Protein AF-A0A8J7ABN9-F1 (afdb_monomer_lite)

Foldseek 3Di:
DDDDDDPDDPPDDVVVVVVVVVLVVVLVVLVVLLVVLVVQLVVQQVVCVVVVHHLVVDPSNVVSVVVSVVSVPDDRPVVVVD

Sequence (82 aa):
MTNTQPPTTKHKDPTKERLDRLERTVDALHHHLVSTLELTYTLAAQLAEAAGRKQSEDATCTKVLAEFNIIKSLKPISVRRT

Organism: NCBI:txid1828758

Radius of gyration: 23.08 Å; chains: 1; bounding box: 42×39×71 Å

Structure (mmCIF, N/CA/C/O backbone):
data_AF-A0A8J7ABN9-F1
#
_entry.id   AF-A0A8J7ABN9-F1
#
loop_
_atom_site.group_PDB
_atom_site.id
_atom_site.type_symbol
_atom_site.label_atom_id
_atom_site.label_alt_id
_atom_site.label_comp_id
_atom_site.label_asym_id
_atom_site.label_entity_id
_atom_site.label_seq_id
_atom_site.pdbx_PDB_ins_code
_atom_site.Cartn_x
_atom_site.Cartn_y
_atom_site.Cartn_z
_atom_site.occupancy
_atom_site.B_iso_or_equiv
_atom_site.auth_seq_id
_atom_site.auth_comp_id
_atom_site.auth_asym_id
_atom_site.auth_atom_id
_atom_site.pdbx_PDB_model_num
ATOM 1 N N . MET A 1 1 ? 27.763 -32.893 -49.847 1.00 39.22 1 MET A N 1
ATOM 2 C CA . MET A 1 1 ? 28.347 -31.689 -49.219 1.00 39.22 1 MET A CA 1
ATOM 3 C C . MET A 1 1 ? 27.273 -31.076 -48.339 1.00 39.22 1 MET A C 1
ATOM 5 O O . MET A 1 1 ? 26.269 -30.615 -48.862 1.00 39.22 1 MET A O 1
ATOM 9 N N . THR A 1 2 ? 27.414 -31.198 -47.022 1.00 44.78 2 THR A N 1
ATOM 10 C CA . THR A 1 2 ? 26.392 -30.811 -46.040 1.00 44.78 2 THR A CA 1
ATOM 11 C C . THR A 1 2 ? 26.687 -29.387 -45.583 1.00 44.78 2 THR A C 1
ATOM 13 O O . THR A 1 2 ? 27.671 -29.164 -44.884 1.00 44.78 2 THR A O 1
ATOM 16 N N . ASN A 1 3 ? 25.887 -28.416 -46.027 1.00 47.00 3 ASN A N 1
ATOM 17 C CA . ASN A 1 3 ? 26.030 -27.023 -45.609 1.00 47.00 3 ASN A CA 1
ATOM 18 C C . ASN A 1 3 ? 25.243 -26.821 -44.310 1.00 47.00 3 ASN A C 1
ATOM 20 O O . ASN A 1 3 ? 24.034 -26.599 -44.323 1.00 47.00 3 ASN A O 1
ATOM 24 N N . THR A 1 4 ? 25.929 -26.962 -43.179 1.00 50.50 4 THR A N 1
ATOM 25 C CA . THR A 1 4 ? 25.369 -26.685 -41.855 1.00 50.50 4 THR A CA 1
ATOM 26 C C . THR A 1 4 ? 25.447 -25.181 -41.611 1.00 50.50 4 THR A C 1
ATOM 28 O O . THR A 1 4 ? 26.504 -24.637 -41.301 1.00 50.50 4 THR A O 1
ATOM 31 N N . GLN A 1 5 ? 24.327 -24.491 -41.799 1.00 60.66 5 GLN A N 1
ATOM 32 C CA . GLN A 1 5 ? 24.189 -23.072 -41.489 1.00 60.66 5 GLN A CA 1
ATOM 33 C C . GLN A 1 5 ? 24.118 -22.915 -39.956 1.00 60.66 5 GLN A C 1
ATOM 35 O O . GLN A 1 5 ? 23.284 -23.577 -39.332 1.00 60.66 5 GLN A O 1
ATOM 40 N N . PRO A 1 6 ? 24.981 -22.110 -39.308 1.00 54.06 6 PRO A N 1
ATOM 41 C CA . PRO A 1 6 ? 24.908 -21.929 -37.864 1.00 54.06 6 PRO A CA 1
ATOM 42 C C . PRO A 1 6 ? 23.635 -21.147 -37.501 1.00 54.06 6 P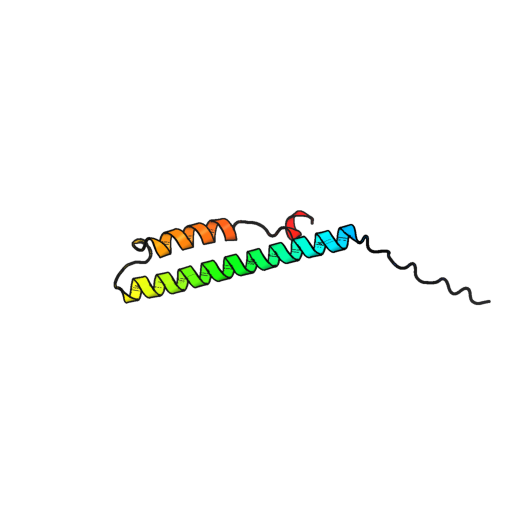RO A C 1
ATOM 44 O O . PRO A 1 6 ? 23.237 -20.244 -38.245 1.00 54.06 6 PRO A O 1
ATOM 47 N N . PRO A 1 7 ? 22.976 -21.467 -36.373 1.00 53.31 7 PRO A N 1
ATOM 48 C CA . PRO A 1 7 ? 21.793 -20.741 -35.945 1.00 53.31 7 PRO A CA 1
ATOM 49 C C . PRO A 1 7 ? 22.191 -19.291 -35.667 1.00 53.31 7 PRO A C 1
ATOM 51 O O . PRO A 1 7 ? 23.095 -19.029 -34.875 1.00 53.31 7 PRO A O 1
ATOM 54 N N . THR A 1 8 ? 21.516 -18.346 -36.323 1.00 52.06 8 THR A N 1
ATOM 55 C CA . THR A 1 8 ? 21.641 -16.916 -36.035 1.00 52.06 8 THR A CA 1
ATOM 56 C C . THR A 1 8 ? 21.304 -16.700 -34.565 1.00 52.06 8 THR A C 1
ATOM 58 O O . THR A 1 8 ? 20.136 -16.755 -34.166 1.00 52.06 8 THR A O 1
ATOM 61 N N . THR A 1 9 ? 22.328 -16.500 -33.743 1.00 56.31 9 THR A N 1
ATOM 62 C CA . THR A 1 9 ? 22.188 -16.089 -32.354 1.00 56.31 9 THR A CA 1
ATOM 63 C C . THR A 1 9 ? 21.408 -14.781 -32.354 1.00 56.31 9 THR A C 1
ATOM 65 O O . THR A 1 9 ? 21.879 -13.754 -32.836 1.00 56.31 9 THR A O 1
ATOM 68 N N . LYS A 1 10 ? 20.161 -14.820 -31.865 1.00 56.25 10 LYS A N 1
ATOM 69 C CA . LYS A 1 10 ? 19.374 -13.615 -31.597 1.00 56.25 10 LYS A CA 1
ATOM 70 C C . LYS A 1 10 ? 20.158 -12.795 -30.578 1.00 56.25 10 LYS A C 1
ATOM 72 O O . LYS A 1 10 ? 20.095 -13.082 -29.385 1.00 56.25 10 LYS A O 1
ATOM 77 N N . HIS A 1 11 ? 20.923 -11.818 -31.053 1.00 54.47 11 HIS A N 1
ATOM 78 C CA . HIS A 1 11 ? 21.564 -10.820 -30.213 1.00 54.47 11 HIS A CA 1
ATOM 79 C C . HIS A 1 11 ? 20.444 -10.100 -29.460 1.00 54.47 11 HIS A C 1
ATOM 81 O O . HIS A 1 11 ? 19.697 -9.311 -30.039 1.00 54.47 11 HIS A O 1
ATOM 87 N N . LYS A 1 12 ? 20.247 -10.442 -28.185 1.00 61.88 12 LYS A N 1
ATOM 88 C CA . LYS A 1 12 ? 19.363 -9.667 -27.323 1.00 61.88 12 LYS A CA 1
ATOM 89 C C . LYS A 1 12 ? 20.046 -8.332 -27.077 1.00 61.88 12 LYS A C 1
ATOM 91 O O . LYS A 1 12 ? 21.202 -8.296 -26.667 1.00 61.88 12 LYS A O 1
ATOM 96 N N . ASP A 1 13 ? 19.338 -7.253 -27.382 1.00 75.06 13 ASP A N 1
ATOM 97 C CA . ASP A 1 13 ? 19.807 -5.905 -27.097 1.00 75.06 13 ASP A CA 1
ATOM 98 C C . ASP A 1 13 ? 20.012 -5.768 -25.573 1.00 75.06 13 ASP A C 1
ATOM 100 O O . ASP A 1 13 ? 19.035 -5.890 -24.821 1.00 75.06 13 ASP A O 1
ATOM 104 N N . PRO A 1 14 ? 21.248 -5.533 -25.094 1.00 77.94 14 PRO A N 1
ATOM 105 C CA . PRO A 1 14 ? 21.539 -5.423 -23.664 1.00 77.94 14 PRO A CA 1
ATOM 106 C C . PRO A 1 14 ? 20.763 -4.276 -22.997 1.00 77.94 14 PRO A C 1
ATOM 108 O O . PRO A 1 14 ? 20.469 -4.325 -21.800 1.00 77.94 14 PRO A O 1
ATOM 111 N N . THR A 1 15 ? 20.368 -3.259 -23.767 1.00 85.81 15 THR A N 1
ATOM 112 C CA . THR A 1 15 ? 19.529 -2.150 -23.298 1.00 85.81 15 THR A CA 1
ATOM 113 C C . THR A 1 15 ? 18.119 -2.629 -22.984 1.00 85.81 15 THR A C 1
ATOM 115 O O . THR A 1 15 ? 17.552 -2.268 -21.950 1.00 85.81 15 THR A O 1
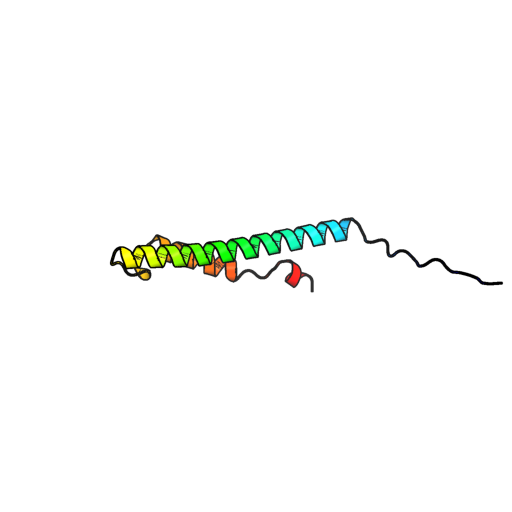ATOM 118 N N . LYS A 1 16 ? 17.564 -3.493 -23.841 1.00 84.69 16 LYS A N 1
ATOM 119 C CA . LYS A 1 16 ? 16.233 -4.072 -23.651 1.00 84.69 16 LYS A CA 1
ATOM 120 C C . LYS A 1 16 ? 16.202 -4.998 -22.438 1.00 84.69 16 LYS A C 1
ATOM 122 O O . LYS A 1 16 ? 15.307 -4.867 -21.613 1.00 84.69 16 LYS A O 1
ATOM 127 N N . GLU A 1 17 ? 17.215 -5.847 -22.262 1.00 87.38 17 GLU A N 1
ATOM 128 C CA . GLU A 1 17 ? 17.307 -6.711 -21.074 1.00 87.38 17 GLU A CA 1
ATOM 129 C C . GLU A 1 17 ? 17.399 -5.909 -19.772 1.00 87.38 17 GLU A C 1
ATOM 131 O O . GLU A 1 17 ? 16.747 -6.245 -18.779 1.00 87.38 17 GLU A O 1
ATOM 136 N N . ARG A 1 18 ? 18.177 -4.819 -19.769 1.00 91.56 18 ARG A N 1
ATOM 137 C CA . ARG A 1 18 ? 18.269 -3.927 -18.610 1.00 91.56 18 ARG A CA 1
ATOM 138 C C . ARG A 1 18 ? 16.922 -3.278 -18.293 1.00 91.56 18 ARG A C 1
ATOM 140 O O . ARG A 1 18 ? 16.548 -3.227 -17.122 1.00 91.56 18 ARG A O 1
ATOM 147 N N . LEU A 1 19 ? 16.208 -2.788 -19.307 1.00 91.00 19 LEU A N 1
ATOM 148 C CA . LEU A 1 19 ? 14.883 -2.192 -19.131 1.00 91.00 19 LEU A CA 1
ATOM 149 C C . LEU A 1 19 ? 13.876 -3.218 -18.604 1.00 91.00 19 LEU A C 1
ATOM 151 O O . LEU A 1 19 ? 13.225 -2.947 -17.601 1.00 91.00 19 LEU A O 1
ATOM 155 N N . ASP A 1 20 ? 13.814 -4.407 -19.202 1.00 89.31 20 ASP A N 1
ATOM 156 C CA . ASP A 1 20 ? 12.907 -5.478 -18.771 1.00 89.31 20 ASP A CA 1
ATOM 157 C C . ASP A 1 20 ? 13.174 -5.884 -17.310 1.00 89.31 20 ASP A C 1
ATOM 159 O O . ASP A 1 20 ? 12.246 -6.141 -16.539 1.00 89.31 20 ASP A O 1
ATOM 163 N N . ARG A 1 21 ? 14.449 -5.915 -16.892 1.00 92.56 21 ARG A N 1
ATOM 164 C CA . ARG A 1 21 ? 14.825 -6.191 -15.498 1.00 92.56 21 ARG A CA 1
ATOM 165 C C . ARG A 1 21 ? 14.341 -5.097 -14.549 1.00 92.56 21 ARG A C 1
ATOM 167 O O . ARG A 1 21 ? 13.845 -5.420 -13.469 1.00 92.56 21 ARG A O 1
ATOM 174 N N . LEU A 1 22 ? 14.499 -3.827 -14.923 1.00 94.69 22 LEU A N 1
ATOM 175 C CA . LEU A 1 22 ? 14.023 -2.700 -14.118 1.00 94.69 22 LEU A CA 1
ATOM 176 C C . LEU A 1 22 ? 12.504 -2.750 -13.944 1.00 94.69 22 LEU A C 1
ATOM 178 O O . LEU A 1 22 ? 12.032 -2.650 -12.817 1.00 94.69 22 LEU A O 1
ATOM 182 N N . GLU A 1 23 ? 11.753 -2.986 -15.018 1.00 93.62 23 GLU A N 1
ATOM 183 C CA . GLU A 1 23 ? 10.287 -3.066 -14.969 1.00 93.62 23 GLU A CA 1
ATOM 184 C C . GLU A 1 23 ? 9.808 -4.185 -14.050 1.00 93.62 23 GLU A C 1
ATOM 186 O O . GLU A 1 23 ? 9.018 -3.936 -13.144 1.00 93.62 23 GLU A O 1
ATOM 191 N N . ARG A 1 24 ? 10.366 -5.393 -14.197 1.00 94.00 24 ARG A N 1
ATOM 192 C CA . ARG A 1 24 ? 10.047 -6.521 -13.306 1.00 94.00 24 ARG A CA 1
ATOM 193 C C . ARG A 1 24 ? 10.388 -6.230 -11.850 1.00 94.00 24 ARG A C 1
ATOM 195 O O . ARG A 1 24 ? 9.679 -6.680 -10.957 1.00 94.00 24 ARG A O 1
ATOM 202 N N . THR A 1 25 ? 11.479 -5.505 -11.609 1.00 96.19 25 THR A N 1
ATOM 203 C CA . THR A 1 25 ? 11.899 -5.146 -10.250 1.00 96.19 25 THR A CA 1
ATOM 204 C C . THR A 1 25 ? 10.912 -4.160 -9.637 1.00 96.19 25 THR A C 1
ATOM 206 O O . THR A 1 25 ? 10.484 -4.357 -8.504 1.00 96.19 25 THR A O 1
ATOM 209 N N . VAL A 1 26 ? 10.505 -3.131 -10.384 1.00 96.12 26 VAL A N 1
ATOM 210 C CA . VAL A 1 26 ? 9.510 -2.164 -9.908 1.00 96.12 26 VAL A CA 1
ATOM 211 C C . VAL A 1 26 ? 8.152 -2.833 -9.687 1.00 96.12 26 VAL A C 1
ATOM 213 O O . VAL A 1 26 ? 7.530 -2.582 -8.660 1.00 96.12 26 VAL A O 1
ATOM 216 N N . ASP A 1 27 ? 7.726 -3.733 -10.574 1.00 95.50 27 ASP A N 1
ATOM 217 C CA . ASP A 1 27 ? 6.472 -4.480 -10.416 1.00 95.50 27 ASP A CA 1
ATOM 218 C C . ASP A 1 27 ? 6.497 -5.404 -9.188 1.00 95.50 27 ASP A C 1
ATOM 220 O O . ASP A 1 27 ? 5.518 -5.473 -8.445 1.00 95.50 27 ASP A O 1
ATOM 224 N N . ALA A 1 28 ? 7.626 -6.068 -8.917 1.00 96.38 28 ALA A N 1
ATOM 225 C CA . ALA A 1 28 ? 7.792 -6.879 -7.711 1.00 96.38 28 ALA A CA 1
ATOM 226 C C . ALA A 1 28 ? 7.741 -6.025 -6.432 1.00 96.38 28 ALA A C 1
ATOM 228 O O . ALA A 1 28 ? 7.073 -6.393 -5.465 1.00 96.38 28 ALA A O 1
ATOM 229 N N . LEU A 1 29 ? 8.401 -4.861 -6.432 1.00 97.06 29 LEU A N 1
ATOM 230 C CA . LEU A 1 29 ? 8.363 -3.923 -5.306 1.00 97.06 29 LEU A CA 1
ATOM 231 C C . LEU A 1 29 ? 6.959 -3.352 -5.088 1.00 97.06 29 LEU A C 1
ATOM 233 O O . LEU A 1 29 ? 6.513 -3.254 -3.946 1.00 97.06 29 LEU A O 1
ATOM 237 N N . HIS A 1 30 ? 6.245 -3.021 -6.165 1.00 96.06 30 HIS A N 1
ATOM 238 C CA . HIS A 1 30 ? 4.851 -2.584 -6.104 1.00 96.06 30 HIS A CA 1
ATOM 239 C C . HIS A 1 30 ? 3.963 -3.664 -5.483 1.00 96.06 30 HIS A C 1
ATOM 241 O O . HIS A 1 30 ? 3.239 -3.380 -4.529 1.00 96.06 30 HIS A O 1
ATOM 247 N N . HIS A 1 31 ? 4.084 -4.912 -5.939 1.00 96.19 31 HIS A N 1
ATOM 248 C CA . HIS A 1 31 ? 3.337 -6.037 -5.380 1.00 96.19 31 HIS A CA 1
ATOM 249 C C . HIS A 1 31 ? 3.624 -6.254 -3.884 1.00 96.19 31 HIS A C 1
ATOM 251 O O . HIS A 1 31 ? 2.696 -6.440 -3.089 1.00 96.19 31 HIS A O 1
ATOM 257 N N . HIS A 1 32 ? 4.895 -6.188 -3.477 1.00 97.44 32 HIS A N 1
ATOM 258 C CA . HIS A 1 32 ? 5.274 -6.292 -2.068 1.00 97.44 32 HIS A CA 1
ATOM 259 C C . HIS A 1 32 ? 4.722 -5.143 -1.226 1.00 97.44 32 HIS A C 1
ATOM 261 O O . HIS A 1 32 ? 4.224 -5.389 -0.126 1.00 97.44 32 HIS A O 1
ATOM 267 N N . LEU A 1 33 ? 4.757 -3.910 -1.734 1.00 97.12 33 LEU A N 1
ATOM 268 C CA . LEU A 1 33 ? 4.204 -2.752 -1.035 1.00 97.12 33 LEU A CA 1
ATOM 269 C C . LEU A 1 33 ? 2.690 -2.892 -0.835 1.00 97.12 33 LEU A C 1
ATOM 271 O O . LEU A 1 33 ? 2.210 -2.697 0.279 1.00 97.12 33 LEU A O 1
ATOM 275 N N . VAL A 1 34 ? 1.950 -3.295 -1.875 1.00 97.12 34 VAL A N 1
ATOM 276 C CA . VAL A 1 34 ? 0.499 -3.549 -1.789 1.00 97.12 34 VAL A CA 1
ATOM 277 C C . VAL A 1 34 ? 0.196 -4.604 -0.725 1.00 97.12 34 VAL A C 1
ATOM 279 O O . VAL A 1 34 ? -0.637 -4.365 0.146 1.00 97.12 34 VAL A O 1
ATOM 282 N N . SER A 1 35 ? 0.910 -5.732 -0.755 1.00 97.56 35 SER A N 1
ATOM 283 C CA . SER A 1 35 ? 0.715 -6.829 0.205 1.00 97.56 35 SER A CA 1
ATOM 284 C C . SER A 1 35 ? 1.038 -6.402 1.642 1.00 97.56 35 SER A C 1
ATOM 286 O O . SER A 1 35 ? 0.337 -6.759 2.586 1.00 97.56 35 SER A O 1
ATOM 288 N N . THR A 1 36 ? 2.088 -5.595 1.817 1.00 98.06 36 THR A N 1
ATOM 289 C CA . THR A 1 36 ? 2.492 -5.076 3.132 1.00 98.06 36 THR A CA 1
ATOM 290 C C . THR A 1 36 ? 1.452 -4.109 3.694 1.00 98.06 36 THR A C 1
ATOM 292 O O . THR A 1 36 ? 1.116 -4.194 4.875 1.00 98.06 36 THR A O 1
ATOM 295 N N . LEU A 1 37 ? 0.904 -3.214 2.865 1.00 97.94 37 LEU A N 1
ATOM 296 C CA . LEU A 1 37 ? -0.157 -2.286 3.271 1.00 97.94 37 LEU A CA 1
ATOM 297 C C . LEU A 1 37 ? -1.449 -3.027 3.648 1.00 97.94 37 LEU A C 1
ATOM 299 O O . LEU A 1 37 ? -2.063 -2.698 4.661 1.00 97.94 37 LEU A O 1
ATOM 303 N N . GLU A 1 38 ? -1.827 -4.063 2.895 1.00 97.75 38 GLU A N 1
ATOM 304 C CA . GLU A 1 38 ? -2.989 -4.912 3.198 1.00 97.75 38 GLU A CA 1
ATOM 305 C C . GLU A 1 38 ? -2.853 -5.620 4.553 1.00 97.75 38 GLU A C 1
ATOM 307 O O . GLU A 1 38 ? -3.767 -5.584 5.387 1.00 97.75 38 GLU A O 1
ATOM 312 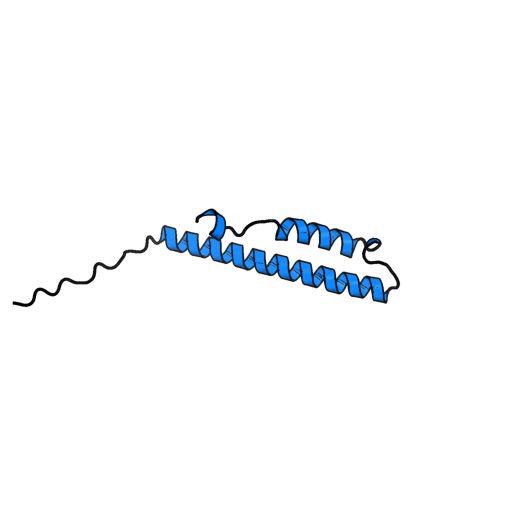N N . LEU A 1 39 ? -1.682 -6.213 4.813 1.00 98.25 39 LEU A N 1
ATOM 313 C CA . LEU A 1 39 ? -1.393 -6.852 6.096 1.00 98.25 39 LEU A CA 1
ATOM 314 C C . LEU A 1 39 ? -1.389 -5.830 7.239 1.00 98.25 39 LEU A C 1
ATOM 316 O O . LEU A 1 39 ? -1.957 -6.085 8.299 1.00 98.25 39 LEU A O 1
ATOM 320 N N . THR A 1 40 ? -0.797 -4.656 7.014 1.00 97.94 40 THR A N 1
ATOM 321 C CA . THR A 1 40 ? -0.752 -3.574 8.007 1.00 97.94 40 THR A CA 1
ATOM 322 C C . THR A 1 40 ? -2.159 -3.110 8.373 1.00 97.94 40 THR A C 1
ATOM 324 O O . THR A 1 40 ? -2.461 -2.963 9.556 1.00 97.94 40 THR A O 1
ATOM 327 N N . TYR A 1 41 ? -3.041 -2.935 7.385 1.00 97.62 41 TYR A N 1
ATOM 328 C CA . TYR A 1 41 ? -4.442 -2.591 7.623 1.00 97.62 41 TYR A CA 1
ATOM 329 C C . TYR A 1 41 ? -5.152 -3.670 8.447 1.00 97.62 41 TYR A C 1
ATOM 331 O O . TYR A 1 41 ? -5.816 -3.350 9.429 1.00 97.62 41 TYR A O 1
ATOM 339 N N . THR A 1 42 ? -4.958 -4.945 8.098 1.00 97.69 42 THR A N 1
ATOM 340 C CA . THR A 1 42 ? -5.569 -6.079 8.809 1.00 97.69 42 THR A CA 1
ATOM 341 C C . THR A 1 42 ? -5.146 -6.121 10.278 1.00 97.69 42 THR A C 1
ATOM 343 O O . THR A 1 42 ? -5.989 -6.252 11.165 1.00 97.69 42 THR A O 1
ATOM 346 N N . LEU A 1 43 ? -3.850 -5.959 10.555 1.00 98.00 43 LEU A N 1
ATOM 347 C CA . LEU A 1 43 ? -3.325 -5.954 11.922 1.00 98.00 43 LEU A CA 1
ATOM 348 C C . LEU A 1 43 ? -3.776 -4.715 12.707 1.00 98.00 43 LEU A C 1
ATOM 350 O O . LEU A 1 43 ? -4.140 -4.830 13.876 1.00 98.00 43 LEU A O 1
ATOM 354 N N . ALA A 1 44 ? -3.802 -3.539 12.074 1.00 97.25 44 ALA A N 1
ATOM 355 C CA . ALA A 1 44 ? -4.312 -2.320 12.700 1.00 97.25 44 ALA A CA 1
ATOM 356 C C . ALA A 1 44 ? -5.802 -2.451 13.055 1.00 97.25 44 ALA A C 1
ATOM 358 O O . ALA A 1 44 ? -6.215 -2.052 14.143 1.00 97.25 44 ALA A O 1
ATOM 359 N N . ALA A 1 45 ? -6.591 -3.068 12.174 1.00 97.00 45 ALA A N 1
ATOM 360 C CA . ALA A 1 45 ? -8.004 -3.331 12.399 1.00 97.00 45 ALA A CA 1
ATOM 361 C C . ALA A 1 45 ? -8.235 -4.277 13.586 1.00 97.00 45 ALA A C 1
ATOM 363 O O . ALA A 1 45 ? -9.059 -3.976 14.451 1.00 97.00 45 ALA A O 1
ATOM 364 N N . GLN A 1 46 ? -7.466 -5.368 13.666 1.00 97.44 46 GLN A N 1
ATOM 365 C CA . GLN A 1 46 ? -7.491 -6.289 14.808 1.00 97.44 46 GLN A CA 1
ATOM 366 C C . GLN A 1 46 ? -7.098 -5.588 16.114 1.00 97.44 46 GLN A C 1
ATOM 368 O O . GLN A 1 46 ? -7.719 -5.812 17.151 1.00 97.44 46 GLN A O 1
ATOM 373 N N . LEU A 1 47 ? -6.095 -4.706 16.074 1.00 97.12 47 LEU A N 1
ATOM 374 C CA . LEU A 1 47 ? -5.667 -3.936 17.241 1.00 97.12 47 LEU A CA 1
ATOM 375 C C . LEU A 1 47 ? -6.743 -2.944 17.706 1.00 97.12 47 LEU A C 1
ATOM 377 O O . LEU A 1 47 ? -6.968 -2.805 18.908 1.00 97.12 47 LEU A O 1
ATOM 381 N N . ALA A 1 48 ? -7.412 -2.259 16.774 1.00 96.75 48 ALA A N 1
ATOM 382 C CA . ALA A 1 48 ? -8.512 -1.352 17.089 1.00 96.75 48 ALA A CA 1
ATOM 383 C C . ALA A 1 48 ? -9.681 -2.106 17.742 1.00 96.75 48 ALA A C 1
ATOM 385 O O . ALA A 1 48 ? -10.175 -1.673 18.784 1.00 96.75 48 ALA A O 1
ATOM 386 N N . GLU A 1 49 ? -10.054 -3.260 17.186 1.00 96.44 49 GLU A N 1
ATOM 387 C CA . GLU A 1 49 ? -11.109 -4.122 17.725 1.00 96.44 49 GLU A CA 1
ATOM 388 C C . GLU A 1 49 ? -10.763 -4.643 19.126 1.00 96.44 49 GLU A C 1
ATOM 390 O O . GLU A 1 49 ? -11.573 -4.518 20.045 1.00 96.44 49 GLU A O 1
ATOM 395 N N . ALA A 1 50 ? -9.534 -5.129 19.334 1.00 97.00 50 ALA A N 1
ATOM 396 C CA . ALA A 1 50 ? -9.053 -5.569 20.646 1.00 97.00 50 ALA A CA 1
ATOM 397 C C . ALA A 1 50 ? -9.048 -4.435 21.689 1.00 97.00 50 ALA A C 1
ATOM 399 O O . ALA A 1 50 ? -9.199 -4.684 22.884 1.00 97.00 50 ALA A O 1
ATOM 400 N N . ALA A 1 51 ? -8.907 -3.185 21.243 1.00 95.88 51 ALA A N 1
ATOM 401 C CA . ALA A 1 51 ? -9.004 -1.992 22.078 1.00 95.88 51 ALA A CA 1
ATOM 402 C C . ALA A 1 51 ? -10.444 -1.456 22.234 1.00 95.88 51 ALA A C 1
ATOM 404 O O . ALA A 1 51 ? -10.627 -0.381 22.810 1.00 95.88 51 ALA A O 1
ATOM 405 N N . GLY A 1 52 ? -11.459 -2.158 21.715 1.00 96.50 52 GLY A N 1
ATOM 406 C CA . GLY A 1 52 ? -12.869 -1.767 21.798 1.00 96.50 52 GLY A CA 1
ATOM 407 C C . GLY A 1 52 ? -13.264 -0.601 20.886 1.00 96.50 52 GLY A C 1
ATOM 408 O O . GLY A 1 52 ? -14.283 0.044 21.130 1.00 96.50 52 GLY A O 1
ATOM 409 N N . ARG A 1 53 ? -12.466 -0.302 19.855 1.00 96.31 53 ARG A N 1
ATOM 410 C CA . ARG A 1 53 ? -12.717 0.770 18.879 1.00 96.31 53 ARG A CA 1
ATOM 411 C C . ARG A 1 53 ? -13.143 0.195 17.533 1.00 96.31 53 ARG A C 1
ATOM 413 O O . ARG A 1 53 ? -12.730 -0.898 17.149 1.00 96.31 53 ARG A O 1
ATOM 420 N N . LYS A 1 54 ? -13.920 0.962 16.764 1.00 93.50 54 LYS A N 1
ATOM 421 C CA . LYS A 1 54 ? -14.185 0.614 15.361 1.00 93.50 54 LYS A CA 1
ATOM 422 C C . LYS A 1 54 ? -13.002 1.009 14.487 1.00 93.50 54 LYS A C 1
ATOM 424 O O . LYS A 1 54 ? -12.382 2.048 14.685 1.00 93.50 54 LYS A O 1
ATOM 429 N N . GLN A 1 55 ? -12.762 0.234 13.436 1.00 92.12 55 GLN A N 1
ATOM 430 C CA . GLN A 1 55 ? -11.715 0.510 12.443 1.00 92.12 55 GLN A CA 1
ATOM 431 C C . GLN A 1 55 ? -11.882 1.894 11.788 1.00 92.12 55 GLN A C 1
ATOM 433 O O . GLN A 1 55 ? -10.902 2.570 11.500 1.00 92.12 55 GLN A O 1
ATOM 438 N N . SER A 1 56 ? -13.126 2.345 11.587 1.00 91.94 56 SER A N 1
ATOM 439 C CA . SER A 1 56 ? -13.446 3.668 11.029 1.00 91.94 56 SER A CA 1
ATOM 440 C C . SER A 1 56 ? -13.098 4.836 11.955 1.00 91.94 56 SER A C 1
ATOM 442 O O . SER A 1 56 ? -13.002 5.969 11.497 1.00 91.94 56 SER A O 1
ATOM 444 N N . GLU A 1 57 ? -12.951 4.573 13.252 1.00 91.56 57 GLU A N 1
ATOM 445 C CA . GLU A 1 57 ? -12.606 5.564 14.277 1.00 91.56 57 GLU A CA 1
ATOM 446 C C . GLU A 1 57 ? -11.091 5.590 14.540 1.00 91.56 57 GLU A C 1
ATOM 448 O O . GLU A 1 57 ? -10.584 6.498 15.197 1.00 91.56 57 GLU A O 1
ATOM 453 N N . ASP A 1 58 ? -10.351 4.610 14.011 1.00 95.12 58 ASP A N 1
ATOM 454 C CA . ASP A 1 58 ? -8.907 4.509 14.162 1.00 95.12 58 ASP A CA 1
ATOM 455 C C . ASP A 1 58 ? -8.179 5.232 13.011 1.00 95.12 58 ASP A C 1
ATOM 457 O O . ASP A 1 58 ? -8.294 4.901 11.822 1.00 95.12 58 ASP A O 1
ATOM 461 N N . ALA A 1 59 ? -7.405 6.258 13.372 1.00 94.12 59 ALA A N 1
ATOM 462 C CA . ALA A 1 59 ? -6.671 7.087 12.417 1.00 94.12 59 ALA A CA 1
ATOM 463 C C . ALA A 1 59 ? -5.605 6.299 11.634 1.00 94.12 59 ALA A C 1
ATOM 465 O O . ALA A 1 59 ? -5.270 6.671 10.509 1.00 94.12 59 ALA A O 1
ATOM 466 N N . THR A 1 60 ? -5.063 5.221 12.206 1.00 94.94 60 THR A N 1
ATOM 467 C CA . THR A 1 60 ? -4.092 4.360 11.521 1.00 94.94 60 THR A CA 1
ATOM 468 C C . THR A 1 60 ? -4.801 3.522 10.467 1.00 94.94 60 THR A C 1
ATOM 470 O O . THR A 1 60 ? -4.382 3.518 9.312 1.00 94.94 60 THR A O 1
ATOM 473 N N . CYS A 1 61 ? -5.918 2.884 10.828 1.00 96.50 61 CYS A N 1
ATOM 474 C CA . CYS A 1 61 ? -6.712 2.076 9.897 1.00 96.50 61 CYS A CA 1
ATOM 475 C C . CYS A 1 61 ? -7.155 2.889 8.674 1.00 96.50 61 CYS A C 1
ATOM 477 O O . CYS A 1 61 ? -6.989 2.447 7.537 1.00 96.50 61 CYS A O 1
ATOM 479 N N . THR A 1 62 ? -7.672 4.098 8.898 1.00 96.31 62 THR A N 1
ATOM 480 C CA . THR A 1 62 ? -8.146 4.985 7.822 1.00 96.31 62 THR A CA 1
ATOM 481 C C . THR A 1 62 ? -7.021 5.443 6.891 1.00 96.31 62 THR A C 1
ATOM 483 O O . THR A 1 62 ? -7.192 5.410 5.671 1.00 96.31 62 THR A O 1
ATOM 486 N N . LYS A 1 63 ? -5.853 5.815 7.431 1.00 97.38 63 LYS A N 1
ATOM 487 C CA . LYS A 1 63 ? -4.691 6.229 6.625 1.00 97.38 63 LYS A CA 1
ATOM 488 C C . LYS A 1 63 ? -4.102 5.079 5.813 1.00 97.38 63 LYS A C 1
ATOM 490 O O . LYS A 1 63 ? -3.901 5.234 4.612 1.00 97.38 63 LYS A O 1
ATOM 495 N N . VAL A 1 64 ? -3.882 3.921 6.439 1.00 97.25 64 VAL A N 1
ATOM 496 C CA . VAL A 1 64 ? -3.318 2.749 5.750 1.00 97.25 64 VAL A CA 1
ATOM 497 C C . VAL A 1 64 ? -4.263 2.269 4.648 1.00 97.25 64 VAL A C 1
ATOM 499 O O . VAL A 1 64 ? -3.808 1.960 3.550 1.00 97.25 64 VAL A O 1
ATOM 502 N N . LEU A 1 65 ? -5.579 2.276 4.890 1.00 96.81 65 LEU A N 1
ATOM 503 C CA . LEU A 1 65 ? -6.566 1.928 3.868 1.00 96.81 65 LEU A CA 1
ATOM 504 C C . LEU A 1 65 ? -6.541 2.902 2.679 1.00 96.81 65 LEU A C 1
ATOM 506 O O . LEU A 1 65 ? -6.647 2.474 1.528 1.00 96.81 65 LEU A O 1
ATOM 510 N N . ALA A 1 66 ? -6.389 4.204 2.934 1.00 96.69 66 ALA A N 1
ATOM 511 C CA . ALA A 1 66 ? -6.279 5.204 1.875 1.00 96.69 66 ALA A CA 1
ATOM 512 C C . ALA A 1 66 ? -5.022 4.983 1.015 1.00 96.69 66 ALA A C 1
ATOM 514 O O . ALA A 1 66 ? -5.122 4.934 -0.212 1.00 96.69 66 ALA A O 1
ATOM 515 N N . GLU A 1 67 ? -3.861 4.783 1.644 1.00 96.94 67 GLU A N 1
ATOM 516 C CA . GLU A 1 67 ? -2.610 4.485 0.936 1.00 96.94 67 GLU A CA 1
ATOM 517 C C . GLU A 1 67 ? -2.703 3.180 0.142 1.00 96.94 67 GLU A C 1
ATOM 519 O O . GLU A 1 67 ? -2.353 3.149 -1.039 1.00 96.94 67 GLU A O 1
ATOM 524 N N . PHE A 1 68 ? -3.248 2.122 0.748 1.00 97.38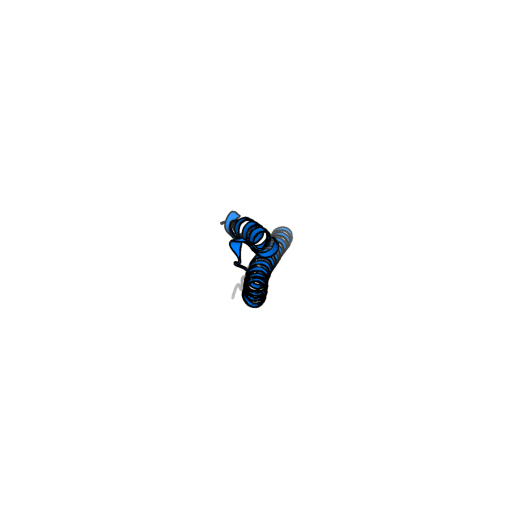 68 PHE A N 1
ATOM 525 C CA . PHE A 1 68 ? -3.482 0.846 0.079 1.00 97.38 68 PHE A CA 1
ATOM 526 C C . PHE A 1 68 ? -4.309 1.019 -1.195 1.00 97.38 68 PHE A C 1
ATOM 528 O O . PHE A 1 68 ? -3.903 0.548 -2.257 1.00 97.38 68 PHE A O 1
ATOM 535 N N . ASN A 1 69 ? -5.435 1.733 -1.119 1.00 96.75 69 ASN A N 1
ATOM 536 C CA . ASN A 1 69 ? -6.311 1.948 -2.269 1.00 96.75 69 ASN A CA 1
ATOM 537 C C . ASN A 1 69 ? -5.622 2.748 -3.383 1.00 96.75 69 ASN A C 1
ATOM 539 O O . ASN A 1 69 ? -5.761 2.402 -4.559 1.00 96.75 69 ASN A O 1
ATOM 543 N N . ILE A 1 70 ? -4.840 3.774 -3.029 1.00 96.31 70 ILE A N 1
ATOM 544 C CA . ILE A 1 70 ? -4.062 4.561 -3.995 1.00 96.31 70 ILE A CA 1
ATOM 545 C C . ILE A 1 70 ? -3.040 3.663 -4.696 1.00 96.31 70 ILE A C 1
ATOM 547 O O . ILE A 1 70 ? -3.046 3.572 -5.924 1.00 96.31 70 ILE A O 1
ATOM 551 N N . ILE A 1 71 ? -2.196 2.959 -3.938 1.00 94.94 71 ILE A N 1
ATOM 552 C CA . ILE A 1 71 ? -1.110 2.150 -4.504 1.00 94.94 71 ILE A CA 1
ATOM 553 C C . ILE A 1 71 ? -1.658 0.957 -5.294 1.00 94.94 71 ILE A C 1
ATOM 555 O O . ILE A 1 71 ? -1.182 0.696 -6.399 1.00 94.94 71 ILE A O 1
ATOM 559 N N . LYS A 1 72 ? -2.693 0.270 -4.796 1.00 94.81 72 LYS A N 1
ATOM 560 C CA . LYS A 1 72 ? -3.341 -0.863 -5.482 1.00 94.81 72 LYS A CA 1
ATOM 561 C C . LYS A 1 72 ? -3.962 -0.470 -6.823 1.00 94.81 72 LYS A C 1
ATOM 56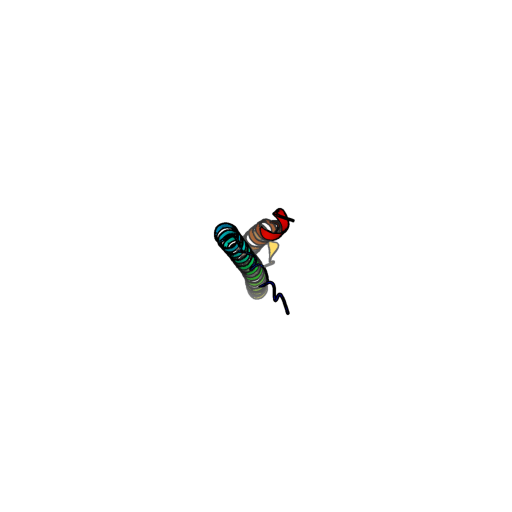3 O O . LYS A 1 72 ? -4.024 -1.301 -7.724 1.00 94.81 72 LYS A O 1
ATOM 568 N N . SER A 1 73 ? -4.406 0.780 -6.976 1.00 94.44 73 SER A N 1
ATOM 569 C CA . SER A 1 73 ? -4.981 1.271 -8.237 1.00 94.44 73 SER A CA 1
ATOM 570 C C . SER A 1 73 ? -3.947 1.463 -9.356 1.00 94.44 73 SER A C 1
ATOM 572 O O . SER A 1 73 ? -4.307 1.539 -10.535 1.00 94.44 73 SER A O 1
ATOM 574 N N . LEU A 1 74 ? -2.654 1.523 -9.016 1.00 91.69 74 LEU A N 1
ATOM 575 C CA . LEU A 1 74 ? -1.584 1.688 -9.993 1.00 91.69 74 LEU A CA 1
ATOM 576 C C . LEU A 1 74 ? -1.401 0.398 -10.802 1.00 91.69 74 LEU A C 1
ATOM 578 O O . LEU A 1 74 ? -1.146 -0.671 -10.253 1.00 91.69 74 LEU A O 1
ATOM 582 N N . LYS A 1 75 ? -1.484 0.505 -12.133 1.00 87.38 75 LYS A N 1
ATOM 583 C CA . LYS A 1 75 ? -1.200 -0.622 -13.034 1.00 87.38 75 LYS A CA 1
ATOM 584 C C . LYS A 1 75 ? 0.298 -0.966 -13.027 1.00 87.38 75 LYS A C 1
ATOM 586 O O . LYS A 1 75 ? 1.094 -0.013 -13.087 1.00 87.38 75 LYS A O 1
ATOM 591 N N . PRO A 1 76 ? 0.671 -2.264 -13.079 1.00 85.31 76 PRO A N 1
ATOM 592 C CA . PRO A 1 76 ? 2.056 -2.694 -13.273 1.00 85.31 76 PRO A CA 1
ATOM 593 C C . PRO A 1 76 ? 2.689 -2.009 -14.485 1.00 85.31 76 PRO A C 1
ATOM 595 O O . PRO A 1 76 ? 2.012 -1.748 -15.484 1.00 85.31 76 PRO A O 1
ATOM 598 N N . ILE A 1 77 ? 3.978 -1.695 -14.402 1.00 84.81 77 ILE A N 1
ATOM 599 C CA . ILE A 1 77 ? 4.733 -1.033 -15.467 1.00 84.81 77 ILE A CA 1
ATOM 600 C C . ILE A 1 77 ? 4.853 -1.952 -16.680 1.00 84.81 77 ILE A C 1
ATOM 602 O O . ILE A 1 77 ? 4.637 -1.486 -17.798 1.00 84.81 77 ILE A O 1
ATOM 606 N N . SER A 1 78 ? 5.102 -3.250 -16.477 1.00 79.75 78 SER A N 1
ATOM 607 C CA . SER A 1 78 ? 5.206 -4.220 -17.579 1.00 79.75 78 SER A CA 1
ATOM 608 C C . SER A 1 78 ? 3.954 -4.276 -18.464 1.00 79.75 78 SER A C 1
ATOM 610 O O . SER A 1 78 ? 4.067 -4.410 -19.680 1.00 79.75 78 SER A O 1
ATOM 612 N N . VAL A 1 79 ? 2.764 -4.082 -17.884 1.00 74.94 79 VAL A N 1
ATOM 613 C CA . VAL A 1 79 ? 1.471 -4.071 -18.601 1.00 74.94 79 VAL A CA 1
ATOM 614 C C . VAL A 1 79 ? 1.300 -2.824 -19.480 1.00 74.94 79 VAL A C 1
ATOM 616 O O . VAL A 1 79 ? 0.458 -2.800 -20.368 1.00 74.94 79 VAL A O 1
ATOM 619 N N . ARG A 1 80 ? 2.089 -1.764 -19.270 1.00 74.88 80 ARG A N 1
ATOM 620 C CA . ARG A 1 80 ? 1.989 -0.520 -20.059 1.00 74.88 80 ARG A CA 1
ATOM 621 C C . ARG A 1 80 ? 2.726 -0.594 -21.398 1.00 74.88 80 ARG A C 1
ATOM 623 O O . ARG A 1 80 ? 2.544 0.298 -22.219 1.00 74.88 80 ARG A O 1
ATOM 630 N N . ARG A 1 81 ? 3.588 -1.599 -21.592 1.00 63.53 81 ARG A N 1
ATOM 631 C CA . ARG A 1 81 ? 4.374 -1.795 -22.824 1.00 63.53 81 ARG A CA 1
ATOM 632 C C . ARG A 1 81 ? 3.745 -2.768 -23.822 1.00 63.53 81 ARG A C 1
ATOM 634 O O . ARG A 1 81 ? 4.217 -2.821 -24.956 1.00 63.53 81 ARG A O 1
ATOM 641 N N . THR A 1 82 ? 2.760 -3.554 -23.391 1.00 57.22 82 THR A N 1
ATOM 642 C CA . THR A 1 82 ? 1.978 -4.474 -24.232 1.00 57.22 82 THR A CA 1
ATOM 643 C C . THR A 1 82 ? 0.809 -3.755 -24.873 1.00 57.22 82 THR A C 1
ATOM 645 O O . THR A 1 82 ? 0.589 -3.983 -26.079 1.00 57.22 82 THR A O 1
#

pLDDT: mean 86.67, std 16.13, range [39.22, 98.25]

Secondary structure (DSSP, 8-state):
----PPP------HHHHHHHHHHHHHHHHHHHHHHHHHHHHHHH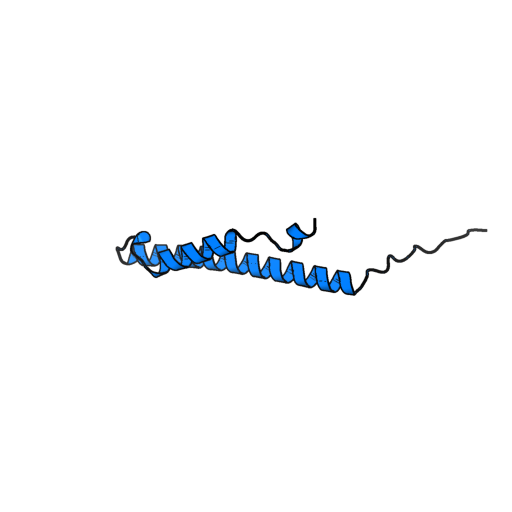HHHHHHTT--GGG-HHHHHHHHHHHHHHHSPPSGGG--